Protein AF-A0A7S9GS37-F1 (afdb_monomer_lite)

Secondary structure (DSSP, 8-state):
--EEEEETTEEEEEEE-TTSSEEEEEEEETTEEEEEEEE-S-HHHHHHHHHHHHHHHHHHHHHHHTSSGGGS--

Foldseek 3Di:
DKDWDDDPNKIKIWADDPPQQKIWMWTDDPNDIDIDMDRHVDVVVVVVVNNVVVVVVVVVVVVVVVPVVVPPDD

Sequence (74 aa):
MPETYGYRGVTFTVTRAGYDDKFEITISIDGEIRHATVRTRLPELAKRRAEMLINRLLKDRSSSLLQEDDRNKE

Structure (mmCIF, N/CA/C/O backbone):
data_AF-A0A7S9GS37-F1
#
_entry.id   AF-A0A7S9GS37-F1
#
loop_
_atom_site.group_PDB
_atom_site.id
_atom_site.type_symbol
_atom_site.label_atom_id
_atom_site.label_alt_id
_atom_site.label_comp_id
_atom_site.label_asym_id
_atom_site.label_entity_id
_atom_site.label_seq_id
_atom_site.pdbx_PDB_ins_code
_atom_site.Cartn_x
_atom_site.Cartn_y
_atom_site.Cartn_z
_atom_site.occupancy
_atom_site.B_iso_or_equiv
_atom_si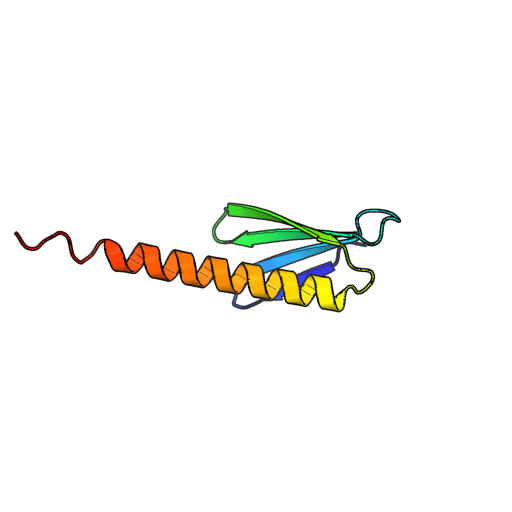te.auth_seq_id
_atom_site.auth_comp_id
_atom_site.auth_asym_id
_atom_site.auth_atom_id
_atom_site.pdbx_PDB_model_num
ATOM 1 N N . MET A 1 1 ? 5.484 5.459 -13.101 1.00 73.44 1 MET A N 1
ATOM 2 C CA . MET A 1 1 ? 4.628 6.376 -12.323 1.00 73.44 1 MET A CA 1
ATOM 3 C C . MET A 1 1 ? 4.138 5.633 -11.089 1.00 73.44 1 MET A C 1
ATOM 5 O O . MET A 1 1 ? 3.934 4.428 -11.215 1.00 73.44 1 MET A O 1
ATOM 9 N N . PRO A 1 2 ? 4.048 6.287 -9.920 1.00 83.38 2 PRO A N 1
ATOM 10 C CA . PRO A 1 2 ? 3.449 5.691 -8.730 1.00 83.38 2 PRO A CA 1
ATOM 11 C C . PRO A 1 2 ? 1.933 5.566 -8.915 1.00 83.38 2 PRO A C 1
ATOM 13 O O . PRO A 1 2 ? 1.293 6.492 -9.408 1.00 83.38 2 PRO A O 1
ATOM 16 N N . GLU A 1 3 ? 1.372 4.428 -8.526 1.00 90.38 3 GLU A N 1
ATOM 17 C CA . GLU A 1 3 ? -0.067 4.177 -8.554 1.00 90.38 3 GLU A CA 1
ATOM 18 C C . GLU A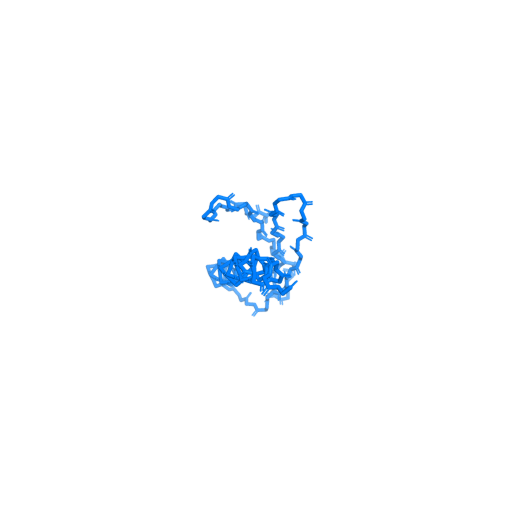 1 3 ? -0.601 4.091 -7.126 1.00 90.38 3 GLU A C 1
ATOM 20 O O . GLU A 1 3 ? -0.105 3.306 -6.317 1.00 90.38 3 GLU A O 1
ATOM 25 N N . THR A 1 4 ? -1.613 4.895 -6.814 1.00 93.56 4 THR A N 1
ATOM 26 C CA . THR A 1 4 ? -2.252 4.909 -5.495 1.00 93.56 4 THR A CA 1
ATOM 27 C C . THR A 1 4 ? -3.537 4.097 -5.532 1.00 93.56 4 THR A C 1
ATOM 29 O O . THR A 1 4 ? -4.360 4.245 -6.433 1.00 93.56 4 THR A O 1
ATOM 32 N N . TYR A 1 5 ? -3.725 3.261 -4.521 1.00 92.88 5 TYR A N 1
ATOM 33 C CA . TYR A 1 5 ? -4.851 2.358 -4.373 1.00 92.88 5 TYR A CA 1
ATOM 34 C C . TYR A 1 5 ? -5.450 2.476 -2.968 1.00 92.88 5 TYR A C 1
ATOM 36 O O . TYR A 1 5 ? -4.768 2.830 -2.005 1.00 92.88 5 TYR A O 1
ATOM 44 N N . GLY A 1 6 ? -6.734 2.141 -2.847 1.00 92.12 6 GLY A N 1
ATOM 45 C CA . GLY A 1 6 ? -7.427 2.013 -1.567 1.00 92.12 6 GLY A CA 1
ATOM 46 C C . GLY A 1 6 ? -7.910 0.581 -1.353 1.00 92.12 6 GLY A C 1
ATOM 47 O O . GLY A 1 6 ? -8.466 -0.026 -2.268 1.00 92.12 6 GLY A O 1
ATOM 48 N N . TYR A 1 7 ? -7.715 0.040 -0.150 1.00 92.88 7 TYR A N 1
ATOM 49 C CA . TYR A 1 7 ? -8.206 -1.284 0.233 1.00 92.88 7 TYR A CA 1
ATOM 50 C C . TYR A 1 7 ? -8.647 -1.306 1.698 1.00 92.88 7 TYR A C 1
ATOM 52 O O . TYR A 1 7 ? -7.860 -1.009 2.591 1.00 92.88 7 TYR A O 1
ATOM 60 N N . ARG A 1 8 ? -9.916 -1.666 1.953 1.00 87.75 8 ARG A N 1
ATOM 61 C CA . ARG A 1 8 ? -10.519 -1.730 3.305 1.00 87.75 8 ARG A CA 1
ATOM 62 C C . ARG A 1 8 ? -10.301 -0.465 4.154 1.00 87.75 8 ARG A C 1
ATOM 64 O O . ARG A 1 8 ? -10.030 -0.554 5.344 1.00 87.75 8 ARG A O 1
ATOM 71 N N . GLY A 1 9 ? -10.395 0.709 3.527 1.00 87.31 9 GLY A N 1
ATOM 72 C CA . GLY A 1 9 ? -10.181 1.998 4.199 1.00 87.31 9 GLY A CA 1
ATOM 73 C C . GLY A 1 9 ? -8.711 2.372 4.430 1.00 87.31 9 GLY A C 1
ATOM 74 O O . GLY A 1 9 ? -8.447 3.413 5.016 1.00 87.31 9 GLY A O 1
ATOM 75 N N . VAL A 1 10 ? -7.758 1.563 3.955 1.00 89.81 10 VAL A N 1
ATOM 76 C CA . VAL A 1 10 ? -6.316 1.835 4.012 1.00 89.81 10 VAL A CA 1
ATOM 77 C C . VAL A 1 10 ? -5.827 2.273 2.634 1.00 89.81 10 VAL A C 1
ATOM 79 O O . VAL A 1 10 ? -6.107 1.609 1.631 1.00 89.81 10 VAL A O 1
ATOM 82 N N . THR A 1 11 ? -5.076 3.371 2.582 1.00 93.25 11 THR A N 1
ATOM 83 C CA . THR A 1 11 ? -4.468 3.877 1.345 1.00 93.25 11 THR A CA 1
ATOM 84 C C . THR A 1 11 ? -3.050 3.339 1.210 1.00 93.25 11 THR A C 1
ATOM 86 O O . THR A 1 11 ? -2.274 3.347 2.168 1.00 93.25 11 THR A O 1
ATOM 89 N N . PHE A 1 12 ? -2.691 2.882 0.014 1.00 94.25 12 PHE A N 1
ATOM 90 C CA . PHE A 1 12 ? -1.334 2.449 -0.286 1.00 94.25 12 PHE A CA 1
ATOM 91 C C . PHE A 1 12 ? -0.901 2.852 -1.692 1.00 94.25 12 PHE A C 1
ATOM 93 O O . PHE A 1 12 ? -1.715 2.971 -2.604 1.00 94.25 12 PHE A O 1
ATOM 100 N N . THR A 1 13 ? 0.401 3.019 -1.872 1.00 94.56 13 THR A N 1
ATOM 101 C CA . THR A 1 13 ? 1.020 3.415 -3.134 1.00 94.56 13 THR A CA 1
ATOM 102 C C . THR A 1 13 ? 1.944 2.310 -3.606 1.00 94.56 13 THR A C 1
ATOM 104 O O . THR A 1 13 ? 2.720 1.774 -2.820 1.00 94.56 13 THR A O 1
ATOM 107 N N . VAL A 1 14 ? 1.873 1.975 -4.889 1.00 92.69 14 VAL A N 1
ATOM 108 C CA . VAL A 1 14 ? 2.760 1.027 -5.556 1.00 92.69 14 VAL A CA 1
ATOM 109 C C . VAL A 1 14 ? 3.608 1.799 -6.558 1.00 92.69 14 VAL A C 1
ATOM 111 O O . VAL A 1 14 ? 3.102 2.384 -7.514 1.00 92.69 14 VAL A O 1
ATOM 114 N N . THR A 1 15 ? 4.916 1.793 -6.350 1.00 92.00 15 THR A N 1
ATOM 115 C CA . THR A 1 15 ? 5.887 2.50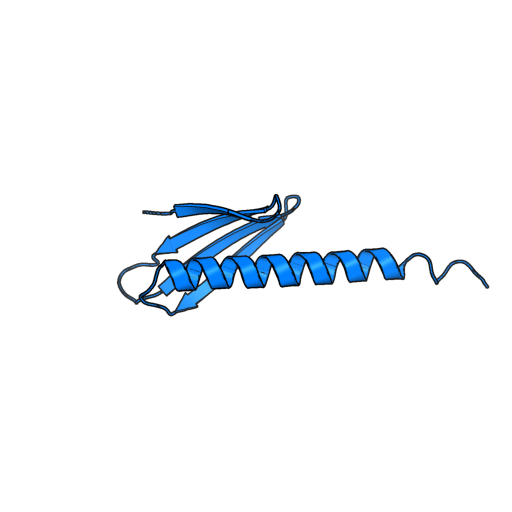1 -7.179 1.00 92.00 15 THR A CA 1
ATOM 116 C C . THR A 1 15 ? 6.821 1.490 -7.811 1.00 92.00 15 THR A C 1
ATOM 118 O O . THR A 1 15 ? 7.466 0.706 -7.120 1.00 92.00 15 THR A O 1
ATOM 121 N N . ARG A 1 16 ? 6.930 1.496 -9.142 1.00 88.94 16 ARG A N 1
ATOM 122 C CA . ARG A 1 16 ? 7.938 0.681 -9.825 1.00 88.94 16 ARG A CA 1
ATOM 123 C C . ARG A 1 16 ? 9.329 1.233 -9.514 1.00 88.94 16 ARG A C 1
ATOM 125 O O . ARG A 1 16 ? 9.639 2.365 -9.881 1.00 88.94 16 ARG A O 1
ATOM 132 N N . ALA A 1 17 ? 10.159 0.432 -8.860 1.00 83.44 17 ALA A N 1
ATOM 133 C CA . ALA A 1 17 ? 11.484 0.826 -8.417 1.00 83.44 17 ALA A CA 1
ATOM 134 C C . ALA A 1 17 ? 12.527 0.508 -9.503 1.00 83.44 17 ALA A C 1
ATOM 136 O O . ALA A 1 17 ? 13.176 -0.536 -9.515 1.00 83.44 17 ALA A O 1
ATOM 137 N N . GLY A 1 18 ? 12.676 1.430 -10.455 1.00 76.25 18 GLY A N 1
ATOM 138 C CA . GLY A 1 18 ? 13.658 1.336 -11.541 1.00 76.25 18 GLY A CA 1
ATOM 139 C C . GLY A 1 18 ? 13.396 0.204 -12.549 1.00 76.25 18 GLY A C 1
ATOM 140 O O . GLY A 1 18 ? 12.254 -0.200 -12.773 1.00 76.25 18 GLY A O 1
ATOM 141 N N . TYR A 1 19 ? 14.473 -0.290 -13.172 1.00 69.50 19 TYR A N 1
ATOM 142 C CA . TYR A 1 19 ? 14.456 -1.323 -14.224 1.00 69.50 19 TYR A CA 1
ATOM 143 C C . TYR A 1 19 ? 14.507 -2.767 -13.689 1.00 69.50 19 TYR A C 1
ATOM 145 O O . TYR A 1 19 ? 14.439 -3.713 -14.465 1.00 69.50 19 TYR A O 1
ATOM 153 N N . ASP A 1 20 ? 14.597 -2.943 -12.370 1.00 71.06 20 ASP A N 1
ATOM 154 C CA . ASP A 1 20 ? 14.974 -4.203 -11.708 1.00 71.06 20 ASP A CA 1
ATOM 155 C C . ASP A 1 20 ? 13.780 -5.111 -11.358 1.00 71.06 20 ASP A C 1
ATOM 157 O O . ASP A 1 20 ? 13.834 -5.886 -10.405 1.00 71.06 20 ASP A O 1
ATOM 161 N N . ASP A 1 21 ? 12.662 -4.974 -12.080 1.00 82.75 21 ASP A N 1
ATOM 162 C CA . ASP A 1 21 ? 11.449 -5.775 -11.852 1.00 82.75 21 ASP A CA 1
ATOM 163 C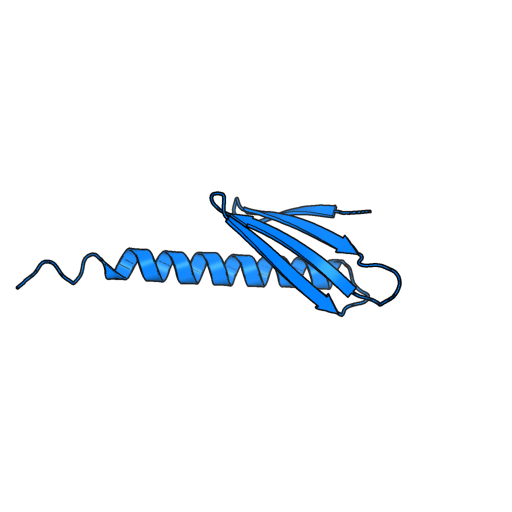 C . ASP A 1 21 ? 11.031 -5.827 -10.373 1.00 82.75 21 ASP A C 1
ATOM 165 O O . ASP A 1 21 ? 10.709 -6.874 -9.806 1.00 82.75 21 ASP A O 1
ATOM 169 N N . LYS A 1 22 ? 11.094 -4.670 -9.718 1.00 90.56 22 LYS A N 1
ATOM 170 C CA . LYS A 1 22 ? 10.744 -4.496 -8.313 1.00 90.56 22 LYS A CA 1
ATOM 171 C C . LYS A 1 22 ? 9.743 -3.367 -8.159 1.00 90.56 22 LYS A C 1
ATOM 173 O O . LYS A 1 22 ? 9.790 -2.362 -8.868 1.00 90.56 22 LYS A O 1
ATOM 178 N N . PHE A 1 23 ? 8.843 -3.546 -7.209 1.00 91.75 23 PHE A N 1
ATOM 179 C CA . PHE A 1 23 ? 7.862 -2.557 -6.813 1.00 91.75 23 PHE A CA 1
ATOM 180 C C . PHE A 1 23 ? 8.026 -2.266 -5.327 1.00 91.75 23 PHE A C 1
ATOM 182 O O . PHE A 1 23 ? 8.053 -3.178 -4.500 1.00 91.75 23 PHE A O 1
ATOM 189 N N . GLU A 1 24 ? 8.146 -0.987 -5.011 1.00 93.25 24 GLU A N 1
ATOM 190 C CA . GLU A 1 24 ? 8.055 -0.455 -3.662 1.00 93.25 24 GLU A CA 1
ATOM 191 C C . GLU A 1 24 ? 6.588 -0.179 -3.346 1.00 93.25 24 GLU A C 1
ATOM 193 O O . GLU A 1 24 ? 5.842 0.353 -4.166 1.00 93.25 24 GLU A O 1
ATOM 198 N N . ILE A 1 25 ? 6.168 -0.583 -2.159 1.00 94.12 25 ILE A N 1
ATOM 199 C CA . ILE A 1 25 ? 4.811 -0.474 -1.655 1.00 94.12 25 ILE A CA 1
ATOM 200 C C . ILE A 1 25 ? 4.882 0.365 -0.386 1.00 94.12 25 ILE A C 1
ATOM 202 O O . ILE A 1 25 ? 5.576 -0.002 0.561 1.00 94.12 25 ILE A O 1
ATOM 206 N N . THR A 1 26 ? 4.133 1.457 -0.356 1.00 94.62 26 THR A N 1
ATOM 207 C CA . THR A 1 26 ? 4.004 2.330 0.812 1.00 94.62 26 THR A CA 1
ATOM 208 C C . THR A 1 26 ? 2.569 2.254 1.303 1.00 94.62 26 THR A C 1
ATOM 210 O O . THR A 1 26 ? 1.658 2.611 0.568 1.00 94.62 26 THR A O 1
ATOM 213 N N . ILE A 1 27 ? 2.343 1.775 2.520 1.00 93.75 27 ILE A N 1
ATOM 214 C CA . ILE A 1 27 ? 1.018 1.609 3.126 1.00 93.75 27 ILE A CA 1
ATOM 215 C C . ILE A 1 27 ? 0.888 2.640 4.242 1.00 93.75 27 ILE A C 1
ATOM 217 O O . ILE A 1 27 ? 1.749 2.688 5.115 1.00 93.75 27 ILE A O 1
ATOM 221 N N . SER A 1 28 ? -0.179 3.436 4.233 1.00 91.62 28 SER A N 1
ATOM 222 C CA . SER A 1 28 ? -0.484 4.372 5.316 1.00 91.62 28 SER A CA 1
ATOM 223 C C . SER A 1 28 ? -1.707 3.891 6.084 1.00 91.62 28 SER A C 1
ATOM 225 O O . SER A 1 28 ? -2.803 3.808 5.528 1.00 91.62 28 SER A O 1
ATOM 227 N N . ILE A 1 29 ? -1.513 3.555 7.357 1.00 87.56 29 ILE A N 1
ATOM 228 C CA . ILE A 1 29 ? -2.565 3.086 8.255 1.00 87.56 29 ILE A CA 1
ATOM 229 C C . ILE A 1 29 ? -2.452 3.829 9.588 1.00 87.56 29 ILE A C 1
ATOM 231 O O . ILE A 1 29 ? -1.442 3.726 10.270 1.00 87.56 29 ILE A O 1
ATOM 235 N N . ASP A 1 30 ? -3.490 4.587 9.952 1.00 82.06 30 ASP A N 1
ATOM 236 C CA . ASP A 1 30 ? -3.602 5.250 11.265 1.00 82.06 30 ASP A CA 1
ATOM 237 C C . ASP A 1 30 ? -2.418 6.166 11.639 1.00 82.06 30 ASP A C 1
ATOM 239 O O . ASP A 1 30 ? -1.989 6.231 12.784 1.00 82.06 30 ASP A O 1
ATOM 243 N N . GLY A 1 31 ? -1.843 6.849 10.647 1.00 84.06 31 GLY A N 1
ATOM 244 C CA . GLY A 1 31 ? -0.663 7.701 10.834 1.00 84.06 31 GLY A CA 1
ATOM 245 C C . GLY A 1 31 ? 0.676 6.956 10.799 1.00 84.06 31 GLY A C 1
ATOM 246 O O . GLY A 1 31 ? 1.718 7.599 10.696 1.00 84.06 31 GLY A O 1
ATOM 247 N N . GLU A 1 32 ? 0.674 5.621 10.789 1.00 87.31 32 GLU A N 1
ATOM 248 C CA . GLU A 1 32 ? 1.876 4.820 10.579 1.00 87.31 32 GLU A CA 1
ATOM 249 C C . GLU A 1 32 ? 2.093 4.558 9.081 1.00 87.31 32 GLU A C 1
ATOM 251 O O . GLU A 1 32 ? 1.174 4.176 8.347 1.00 87.31 32 GLU A O 1
ATOM 256 N N . ILE A 1 33 ? 3.327 4.762 8.616 1.00 90.81 33 ILE A N 1
ATOM 257 C CA . ILE A 1 33 ? 3.730 4.470 7.239 1.00 90.81 33 ILE A CA 1
ATOM 258 C C . ILE A 1 33 ? 4.594 3.211 7.239 1.00 90.81 33 ILE A C 1
ATOM 260 O O . ILE A 1 33 ? 5.651 3.154 7.867 1.00 90.81 33 ILE A O 1
ATOM 264 N N . ARG A 1 34 ? 4.154 2.193 6.501 1.00 90.44 34 ARG A N 1
ATOM 265 C CA . ARG A 1 34 ? 4.880 0.937 6.301 1.00 90.44 34 ARG A CA 1
ATOM 266 C C . ARG A 1 34 ? 5.398 0.850 4.878 1.00 90.44 34 ARG A C 1
ATOM 268 O O . ARG A 1 34 ? 4.655 1.069 3.926 1.00 90.44 34 ARG A O 1
ATOM 275 N N . HIS A 1 35 ? 6.658 0.459 4.744 1.00 92.75 35 HIS A N 1
ATOM 276 C CA . HIS A 1 35 ? 7.302 0.231 3.457 1.00 92.75 35 HIS A CA 1
ATOM 277 C C . HIS A 1 35 ? 7.515 -1.268 3.246 1.00 92.75 35 HIS A C 1
ATOM 279 O O . HIS A 1 35 ? 7.943 -1.980 4.155 1.00 92.75 35 HIS A O 1
ATOM 285 N N . ALA A 1 36 ? 7.227 -1.749 2.044 1.00 90.94 36 ALA A N 1
ATOM 286 C CA . ALA A 1 36 ? 7.508 -3.110 1.622 1.00 90.94 36 ALA A CA 1
ATOM 287 C C . ALA A 1 36 ? 8.014 -3.114 0.183 1.00 90.94 36 ALA A C 1
ATOM 289 O O . ALA A 1 36 ? 7.604 -2.298 -0.631 1.00 90.94 36 ALA A O 1
ATOM 290 N N . THR A 1 37 ? 8.869 -4.072 -0.154 1.00 91.94 37 THR A N 1
ATOM 291 C CA . THR A 1 37 ? 9.390 -4.218 -1.515 1.00 91.94 37 THR A CA 1
ATOM 292 C C . THR A 1 37 ? 9.055 -5.605 -2.016 1.00 91.94 37 THR A C 1
ATOM 294 O O . THR A 1 37 ? 9.290 -6.595 -1.323 1.00 91.94 37 THR A O 1
ATOM 297 N N . VAL A 1 38 ? 8.530 -5.697 -3.235 1.00 90.50 38 VAL A N 1
ATOM 298 C CA . VAL A 1 38 ? 8.279 -6.978 -3.888 1.00 90.50 38 VAL A CA 1
ATOM 299 C C . VAL A 1 38 ? 9.002 -7.037 -5.226 1.00 90.50 38 VAL A C 1
ATOM 301 O O . VAL A 1 38 ? 8.972 -6.090 -6.007 1.00 90.50 38 VAL A O 1
ATOM 304 N N . ARG A 1 39 ? 9.659 -8.164 -5.500 1.00 90.25 39 ARG A N 1
ATOM 305 C CA . ARG A 1 39 ? 10.284 -8.436 -6.798 1.00 90.25 39 ARG A CA 1
ATOM 306 C C . ARG A 1 39 ? 9.267 -9.136 -7.692 1.00 90.25 39 ARG A C 1
ATOM 308 O O . ARG A 1 39 ? 8.924 -10.291 -7.457 1.00 90.25 39 ARG A O 1
ATOM 315 N N . THR A 1 40 ? 8.732 -8.406 -8.658 1.00 87.62 40 THR A N 1
ATOM 316 C CA . THR A 1 40 ? 7.811 -8.897 -9.682 1.00 87.62 40 THR A CA 1
ATOM 317 C C . THR A 1 40 ? 7.834 -7.975 -10.895 1.00 87.62 40 THR A C 1
ATOM 319 O O . THR A 1 40 ? 8.002 -6.765 -10.771 1.00 87.62 40 THR A O 1
ATOM 322 N N . ARG A 1 41 ? 7.570 -8.544 -12.071 1.00 86.50 41 ARG A N 1
ATOM 323 C CA . ARG A 1 41 ? 7.332 -7.790 -13.312 1.00 86.50 41 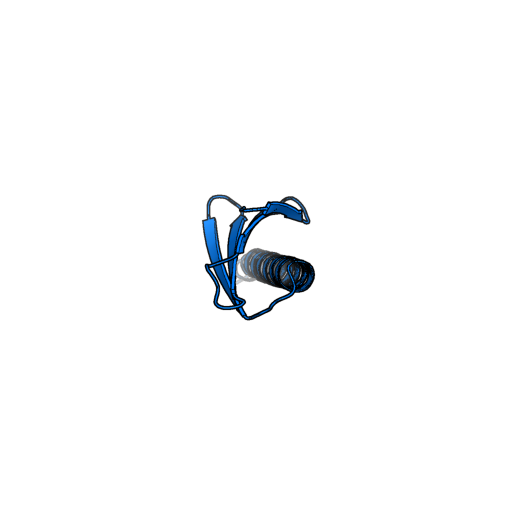ARG A CA 1
ATOM 324 C C . ARG A 1 41 ? 5.898 -7.280 -13.429 1.00 86.50 41 ARG A C 1
ATOM 326 O O . ARG A 1 41 ? 5.625 -6.394 -14.232 1.00 86.50 41 ARG A O 1
ATOM 333 N N . LEU A 1 42 ? 4.985 -7.864 -12.651 1.00 88.69 42 LEU A N 1
ATOM 334 C CA . LEU A 1 42 ? 3.546 -7.665 -12.784 1.00 88.69 42 LEU A CA 1
ATOM 335 C C . LEU A 1 42 ? 3.026 -6.682 -11.723 1.00 88.69 42 LEU A C 1
ATOM 337 O O . LEU A 1 42 ? 3.058 -7.024 -10.534 1.00 88.69 42 LEU A O 1
ATOM 341 N N . PRO A 1 43 ? 2.495 -5.509 -12.119 1.00 86.25 43 PRO A N 1
ATOM 342 C CA . PRO A 1 43 ? 1.960 -4.524 -11.176 1.00 86.25 43 PRO A CA 1
ATOM 343 C C . PRO A 1 43 ? 0.766 -5.077 -10.384 1.00 86.25 43 PRO A C 1
ATOM 345 O O . PRO A 1 43 ? 0.647 -4.836 -9.184 1.00 86.25 43 PRO A O 1
ATOM 348 N N . GLU A 1 44 ? -0.062 -5.921 -11.005 1.00 90.69 44 GLU A N 1
ATOM 349 C CA . GLU A 1 44 ? -1.192 -6.584 -10.342 1.00 90.69 44 GLU A CA 1
ATOM 350 C C . GLU A 1 44 ? -0.747 -7.491 -9.187 1.00 90.69 44 GLU A C 1
ATOM 352 O O . GLU A 1 44 ? -1.406 -7.555 -8.147 1.00 90.69 44 GLU A O 1
ATOM 357 N N . LEU A 1 45 ? 0.404 -8.161 -9.328 1.00 92.00 45 LEU A N 1
ATOM 358 C CA . LEU A 1 45 ? 0.950 -8.997 -8.261 1.00 92.00 45 LEU A CA 1
ATOM 359 C C . LEU A 1 45 ? 1.477 -8.141 -7.105 1.00 92.00 45 LEU A C 1
ATOM 361 O O . LEU A 1 45 ? 1.314 -8.516 -5.943 1.00 92.00 45 LEU A O 1
ATOM 365 N N . ALA A 1 46 ? 2.071 -6.983 -7.408 1.00 91.31 46 ALA A N 1
ATOM 366 C CA . ALA A 1 46 ? 2.489 -6.023 -6.392 1.00 91.31 46 ALA A CA 1
ATOM 367 C C . ALA A 1 46 ? 1.290 -5.462 -5.617 1.00 91.31 46 ALA A C 1
ATOM 369 O O . ALA A 1 46 ? 1.313 -5.447 -4.386 1.00 91.31 46 ALA A O 1
ATOM 370 N N . LYS A 1 47 ? 0.199 -5.127 -6.315 1.00 92.69 47 LYS A N 1
ATOM 371 C CA . LYS A 1 47 ? -1.070 -4.734 -5.693 1.00 92.69 47 LYS A CA 1
ATOM 372 C C . LYS A 1 47 ? -1.622 -5.831 -4.775 1.00 92.69 47 LYS A C 1
ATOM 374 O O . LYS A 1 47 ? -1.847 -5.575 -3.596 1.00 92.69 47 LYS A O 1
ATOM 379 N N . ARG A 1 48 ? -1.750 -7.071 -5.263 1.00 94.12 48 ARG A N 1
ATOM 380 C CA . ARG A 1 48 ? -2.213 -8.225 -4.459 1.00 94.12 48 ARG A CA 1
ATOM 381 C C . ARG A 1 48 ? -1.365 -8.442 -3.205 1.00 94.12 48 ARG A C 1
ATOM 383 O O . ARG A 1 48 ? -1.873 -8.834 -2.154 1.00 94.12 48 ARG A O 1
ATOM 390 N N . ARG A 1 49 ? -0.055 -8.204 -3.304 1.00 92.75 49 ARG A N 1
ATOM 391 C CA . ARG A 1 49 ? 0.875 -8.294 -2.171 1.00 92.75 49 ARG A CA 1
ATOM 392 C C . ARG A 1 49 ? 0.645 -7.188 -1.150 1.00 92.75 49 ARG A C 1
ATOM 394 O O . ARG A 1 49 ? 0.637 -7.496 0.039 1.00 92.75 49 ARG A O 1
ATOM 401 N N . ALA A 1 50 ? 0.384 -5.960 -1.590 1.00 92.69 50 ALA A N 1
ATOM 402 C CA . ALA A 1 50 ? -0.019 -4.874 -0.703 1.00 92.69 50 ALA A CA 1
ATOM 403 C C . ALA A 1 50 ? -1.321 -5.210 0.046 1.00 92.69 50 ALA A C 1
ATOM 405 O O . ALA A 1 50 ? -1.366 -5.107 1.268 1.00 92.69 50 ALA A O 1
ATOM 406 N N . GLU A 1 51 ? -2.343 -5.713 -0.653 1.00 94.31 51 GLU A N 1
ATOM 407 C CA . GLU A 1 51 ? -3.627 -6.105 -0.049 1.00 94.31 51 GLU A CA 1
ATOM 408 C C . GLU A 1 51 ? -3.455 -7.196 1.025 1.00 94.31 51 GLU A C 1
ATOM 410 O O . GLU A 1 51 ? -4.055 -7.122 2.100 1.00 94.31 51 GLU A O 1
ATOM 415 N N . MET A 1 52 ? -2.592 -8.190 0.776 1.00 93.38 52 MET A N 1
ATOM 416 C CA . MET A 1 52 ? -2.257 -9.224 1.764 1.00 93.38 52 MET A CA 1
ATOM 417 C C . MET A 1 52 ? -1.546 -8.657 2.998 1.00 93.38 52 MET A C 1
ATOM 419 O O . MET A 1 52 ? -1.867 -9.056 4.119 1.00 93.38 52 MET A O 1
ATOM 423 N N . LEU A 1 53 ? -0.596 -7.736 2.808 1.00 91.31 53 LEU A N 1
ATOM 424 C CA . LEU A 1 53 ? 0.101 -7.064 3.908 1.00 91.31 53 LEU A CA 1
ATOM 425 C C . LEU A 1 53 ? -0.878 -6.255 4.761 1.00 91.31 53 LEU A C 1
ATOM 427 O O . LEU A 1 53 ? -0.874 -6.399 5.980 1.00 91.31 53 LEU A O 1
ATOM 431 N N . ILE A 1 54 ? -1.772 -5.493 4.127 1.00 91.81 54 ILE A N 1
ATOM 432 C CA . ILE A 1 54 ? -2.831 -4.740 4.811 1.00 91.81 54 ILE A CA 1
ATOM 433 C C . ILE A 1 54 ? -3.730 -5.685 5.609 1.00 91.81 54 ILE A C 1
ATOM 435 O O . ILE A 1 54 ? -3.997 -5.442 6.781 1.00 91.81 54 ILE A O 1
ATOM 439 N N . ASN A 1 55 ? -4.162 -6.801 5.017 1.00 91.88 55 ASN A N 1
ATOM 440 C CA . ASN A 1 55 ? -5.005 -7.768 5.718 1.00 91.88 55 ASN A CA 1
ATOM 441 C C . ASN A 1 55 ? -4.303 -8.372 6.946 1.00 91.88 55 ASN A C 1
ATOM 443 O O . ASN A 1 55 ? -4.937 -8.566 7.981 1.00 91.88 55 ASN A O 1
ATOM 447 N N . ARG A 1 56 ? -2.995 -8.644 6.850 1.00 89.25 56 ARG A N 1
ATOM 448 C CA . ARG A 1 56 ? -2.196 -9.121 7.985 1.00 89.25 56 ARG A CA 1
ATOM 449 C C . ARG A 1 56 ? -2.083 -8.056 9.076 1.00 89.25 56 ARG A C 1
ATOM 451 O O . ARG A 1 56 ? -2.288 -8.395 10.232 1.00 89.25 56 ARG A O 1
ATOM 458 N N . LEU A 1 57 ? -1.812 -6.803 8.711 1.00 86.38 57 LEU A N 1
ATOM 459 C CA . LEU A 1 57 ? -1.712 -5.679 9.651 1.00 86.38 57 LEU A CA 1
ATOM 460 C C . LEU A 1 57 ? -3.030 -5.440 10.395 1.00 86.38 57 LEU A C 1
ATOM 462 O O . LEU A 1 57 ? -3.038 -5.307 11.614 1.00 86.38 57 LEU A O 1
ATOM 466 N N . LEU A 1 58 ? -4.155 -5.448 9.675 1.00 86.88 58 LEU A N 1
ATOM 467 C CA . LEU A 1 58 ? -5.479 -5.295 10.279 1.00 86.88 58 LEU A CA 1
ATOM 468 C C . LEU A 1 58 ? -5.803 -6.448 11.236 1.00 86.88 58 LEU A C 1
ATOM 470 O O . LEU A 1 58 ? -6.331 -6.209 12.320 1.00 86.88 58 LEU A O 1
ATOM 474 N N . LYS A 1 59 ? -5.458 -7.688 10.860 1.00 86.50 59 LYS A N 1
ATOM 475 C CA . LYS A 1 59 ? -5.658 -8.862 11.719 1.00 86.50 59 LYS A CA 1
ATOM 476 C C . LYS A 1 59 ? -4.811 -8.785 12.991 1.00 86.50 59 LYS A C 1
ATOM 478 O O . LYS A 1 59 ? -5.331 -9.031 14.074 1.00 86.50 59 LYS A O 1
ATOM 483 N N . ASP A 1 60 ? -3.536 -8.436 12.858 1.00 82.00 60 ASP A N 1
ATOM 484 C CA . ASP A 1 60 ? -2.610 -8.295 13.985 1.00 82.00 60 ASP A CA 1
ATOM 485 C C . ASP A 1 60 ? -3.117 -7.239 14.979 1.00 82.00 60 ASP A C 1
ATOM 487 O O . ASP A 1 60 ? -3.290 -7.520 16.161 1.00 82.00 60 ASP A O 1
ATOM 491 N N . ARG A 1 61 ? -3.537 -6.076 14.468 1.00 73.44 61 ARG A N 1
ATOM 492 C CA . ARG A 1 61 ? -4.097 -4.995 15.285 1.00 73.44 61 ARG A CA 1
ATOM 493 C C . ARG A 1 61 ? -5.395 -5.376 15.994 1.00 73.44 61 ARG A C 1
ATOM 495 O O . ARG A 1 61 ? -5.566 -5.047 17.164 1.00 73.44 61 ARG A O 1
ATOM 502 N N . SER A 1 62 ? -6.297 -6.084 15.308 1.00 65.94 62 SER A N 1
ATOM 503 C CA . SER A 1 62 ? -7.515 -6.603 15.944 1.00 65.94 62 SER A CA 1
ATOM 504 C C . SER A 1 62 ? -7.206 -7.616 17.047 1.00 65.94 62 SER A C 1
ATOM 506 O O . SER A 1 62 ? -7.930 -7.678 18.032 1.00 65.94 62 SER A O 1
ATOM 508 N N . SER A 1 63 ? -6.113 -8.372 16.911 1.00 59.91 63 SER A N 1
ATOM 509 C CA . SER A 1 63 ? -5.675 -9.319 17.933 1.00 59.91 63 SER A CA 1
ATOM 510 C C . SER A 1 63 ? -5.081 -8.619 19.156 1.00 59.91 63 SER A C 1
ATOM 512 O O . SER A 1 63 ? -5.298 -9.092 20.267 1.00 59.91 63 SER A O 1
ATOM 514 N N . SER A 1 64 ? -4.367 -7.505 18.972 1.00 57.56 64 SER A N 1
ATOM 515 C CA . SER A 1 64 ? -3.784 -6.735 20.080 1.00 57.56 64 SER A CA 1
ATOM 516 C C . SER A 1 64 ? -4.844 -6.020 20.923 1.00 57.56 64 SER A C 1
ATOM 518 O O . SER A 1 64 ? -4.742 -6.023 22.143 1.00 57.56 64 SER A O 1
ATOM 520 N N . LEU A 1 65 ? -5.898 -5.482 20.297 1.00 57.19 65 LEU A N 1
ATOM 521 C CA . LEU A 1 65 ? -7.004 -4.817 21.007 1.00 57.19 65 LEU A CA 1
ATOM 522 C C . LEU A 1 65 ? -7.883 -5.779 21.825 1.00 57.19 65 LEU A C 1
ATOM 524 O O . LEU A 1 65 ? -8.569 -5.342 22.736 1.00 57.19 65 LEU A O 1
ATOM 528 N N . LEU A 1 66 ? -7.870 -7.080 21.520 1.00 56.22 66 LEU A N 1
ATOM 529 C CA . LEU A 1 66 ? -8.653 -8.091 22.243 1.00 56.22 66 LEU A CA 1
ATOM 530 C C . LEU A 1 66 ? -7.920 -8.682 23.460 1.00 56.22 66 LEU A C 1
ATOM 532 O O . LEU A 1 66 ? -8.489 -9.515 24.158 1.00 56.22 66 LEU A O 1
ATOM 536 N N . GLN A 1 67 ? -6.662 -8.301 23.705 1.00 53.12 67 GLN A N 1
ATOM 537 C CA . GLN A 1 67 ? -5.841 -8.886 24.774 1.00 53.12 67 GLN A CA 1
ATOM 538 C C . GLN A 1 67 ? -5.796 -8.024 26.051 1.00 53.12 67 GLN A C 1
ATOM 540 O O . GLN A 1 67 ? -5.285 -8.478 27.074 1.00 53.12 67 GLN A O 1
ATOM 545 N N . GLU A 1 68 ? -6.343 -6.803 26.026 1.00 53.38 68 GLU A N 1
ATOM 546 C CA . GLU A 1 68 ? -6.357 -5.901 27.190 1.00 53.38 68 GLU A CA 1
ATOM 547 C C . GLU A 1 68 ? -7.546 -6.132 28.142 1.00 53.38 68 GLU A C 1
ATOM 549 O O . GLU A 1 68 ? -7.417 -5.860 29.334 1.00 53.38 68 GLU A O 1
ATOM 554 N N . ASP A 1 69 ? -8.654 -6.720 27.681 1.00 53.78 69 ASP A N 1
ATOM 555 C CA . ASP A 1 69 ? -9.852 -6.947 28.511 1.00 53.78 69 ASP A CA 1
ATOM 556 C C . ASP A 1 69 ? -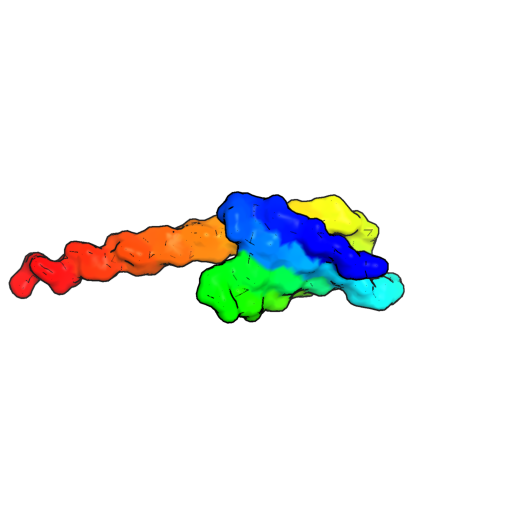9.760 -8.156 29.468 1.00 53.78 69 ASP A C 1
ATOM 558 O O . ASP A 1 69 ? -10.559 -8.265 30.398 1.00 53.78 69 ASP A O 1
ATOM 562 N N . ASP A 1 70 ? -8.784 -9.057 29.299 1.00 55.38 70 ASP A N 1
ATOM 563 C CA . ASP A 1 70 ? -8.691 -10.287 30.113 1.00 55.38 70 ASP A CA 1
ATOM 564 C C . ASP A 1 70 ? -7.867 -10.115 31.407 1.00 55.38 70 ASP A C 1
ATOM 566 O O . ASP A 1 70 ? -7.841 -10.998 32.257 1.00 55.38 70 ASP A O 1
ATOM 570 N N . ARG A 1 71 ? -7.205 -8.964 31.613 1.00 58.66 71 ARG A N 1
ATOM 571 C CA . ARG A 1 71 ? -6.307 -8.744 32.771 1.00 58.66 71 ARG A CA 1
ATOM 572 C C . ARG A 1 71 ? -6.906 -7.969 33.947 1.00 58.66 71 ARG A C 1
ATOM 574 O O . ARG A 1 71 ? -6.166 -7.623 34.863 1.00 58.66 71 ARG A O 1
ATOM 581 N N . ASN A 1 72 ? -8.214 -7.702 33.965 1.00 55.47 72 ASN A N 1
ATOM 582 C CA . ASN A 1 72 ? -8.863 -6.961 35.061 1.00 55.47 72 ASN A CA 1
ATOM 583 C C . ASN A 1 72 ? -9.822 -7.823 35.903 1.00 55.47 72 ASN A C 1
ATOM 585 O O . ASN A 1 72 ? -10.892 -7.364 36.313 1.00 55.47 72 ASN A O 1
ATOM 589 N N . LYS A 1 73 ? -9.474 -9.089 36.149 1.00 54.72 73 LYS A N 1
ATOM 590 C CA . LYS A 1 73 ? -10.300 -9.969 36.980 1.00 54.72 73 LYS A CA 1
ATOM 591 C C . LYS A 1 73 ? -9.484 -10.888 37.889 1.00 54.72 73 LYS A C 1
ATOM 593 O O . LYS A 1 73 ? -9.711 -12.090 37.876 1.00 54.72 73 LYS A O 1
ATOM 598 N N . GLU A 1 74 ? -8.593 -10.316 38.695 1.00 53.19 74 GLU A N 1
ATOM 599 C CA . GLU A 1 74 ? -8.106 -10.933 39.942 1.00 53.19 74 GLU A CA 1
ATOM 600 C C . GLU A 1 74 ? -8.014 -9.891 41.059 1.00 53.19 74 GLU A C 1
ATOM 602 O O . GLU A 1 74 ? -7.524 -8.771 40.784 1.00 53.19 74 GLU A O 1
#

pLDDT: mean 83.07, std 13.44, range [53.12, 94.62]

Radius of gyration: 15.65 Å; chains: 1; bounding box: 26×19×54 Å